Protein AF-A0A0A9EX12-F1 (afdb_monomer)

Foldseek 3Di:
DVVVVVCCVPLCVDLQNLCSDPPLVVCPPPPVSVVVSQVVLLVVLLVVLVVLLCCLVPPPPPCNVVSLVVLQACLVVNLVLLVVLLVFDGRRCDDPDDDDDDDPDSRGDDPVSSVSSVVSSVSSLVSSVVSNHPNVVVVVVVVDPDDDDDDDPPDDDD

Solvent-accessible surface area (backbone atoms only — not comparable to full-atom values): 9483 Å² total; per-residue (Å²): 110,69,68,59,56,52,46,43,51,64,69,58,65,46,96,55,53,55,48,71,43,91,80,39,56,82,36,59,93,34,76,66,39,46,53,52,30,51,55,45,43,46,55,51,48,55,50,49,55,52,50,51,52,46,40,73,76,56,47,56,90,97,34,49,68,57,52,41,52,48,38,24,73,41,32,40,60,51,53,52,51,54,48,44,36,61,78,35,43,41,78,82,62,83,54,94,85,59,93,64,91,77,73,97,59,98,57,53,52,53,68,70,52,39,58,54,46,55,56,50,48,57,55,47,51,54,55,25,45,76,50,64,13,73,45,64,73,61,54,55,56,68,72,49,86,80,86,89,80,84,76,89,84,80,81,85,78,133

Structure (mmCIF, N/CA/C/O backbone):
data_AF-A0A0A9EX12-F1
#
_entry.id   AF-A0A0A9EX12-F1
#
loop_
_atom_site.group_PDB
_atom_site.id
_atom_site.type_symbol
_atom_site.label_atom_id
_atom_site.label_alt_id
_atom_site.label_comp_id
_atom_site.label_asym_id
_atom_site.label_entity_id
_atom_site.label_seq_id
_atom_site.pdbx_PDB_ins_code
_atom_site.Cartn_x
_atom_site.Cartn_y
_atom_site.Cartn_z
_atom_site.occupancy
_atom_site.B_iso_or_equiv
_atom_site.auth_seq_id
_atom_site.auth_comp_id
_atom_site.auth_asym_id
_atom_site.auth_atom_id
_atom_site.pdbx_PDB_model_num
ATOM 1 N N . MET A 1 1 ? -18.299 15.662 -13.659 1.00 88.38 1 MET A N 1
ATOM 2 C CA . MET A 1 1 ? -17.514 15.209 -12.485 1.00 88.38 1 MET A CA 1
ATOM 3 C C . MET A 1 1 ? -17.193 13.719 -12.502 1.00 88.38 1 MET A C 1
ATOM 5 O O . MET A 1 1 ? -16.028 13.398 -12.326 1.00 88.38 1 MET A O 1
ATOM 9 N N . LEU A 1 2 ? -18.146 12.812 -12.761 1.00 93.31 2 LEU A N 1
ATOM 10 C CA . LEU A 1 2 ? -17.870 11.362 -12.767 1.00 93.31 2 LEU A CA 1
ATOM 11 C C . LEU A 1 2 ? -16.723 10.956 -13.711 1.00 93.31 2 LEU A C 1
ATOM 13 O O . LEU A 1 2 ? -15.828 10.229 -13.299 1.00 93.31 2 LEU A O 1
ATOM 17 N N . GLN A 1 3 ? -16.700 11.493 -14.935 1.00 94.00 3 GLN A N 1
ATOM 18 C CA . GLN A 1 3 ? -15.642 11.215 -15.914 1.00 94.00 3 GLN A CA 1
ATOM 19 C C . GLN A 1 3 ? -14.234 11.537 -15.387 1.00 94.00 3 GLN A C 1
ATOM 21 O O . GLN A 1 3 ? -13.307 10.776 -15.635 1.00 94.00 3 GLN A O 1
ATOM 26 N N . VAL A 1 4 ? -14.087 12.616 -14.611 1.00 94.25 4 VAL A N 1
ATOM 27 C CA . VAL A 1 4 ? -12.799 13.013 -14.019 1.00 94.25 4 VAL A CA 1
ATOM 28 C C . VAL A 1 4 ? -12.350 11.997 -12.963 1.00 94.25 4 VAL A C 1
ATOM 30 O O . VAL A 1 4 ? -11.185 11.612 -12.924 1.00 94.25 4 VAL A O 1
ATOM 33 N N . LEU A 1 5 ? -13.276 11.507 -12.133 1.00 93.06 5 LEU A N 1
ATOM 34 C CA . LEU A 1 5 ? -12.963 10.503 -11.110 1.00 93.06 5 LEU A CA 1
ATOM 35 C C . LEU A 1 5 ? -12.559 9.164 -11.739 1.00 93.06 5 LEU A C 1
ATOM 37 O O . LEU A 1 5 ? -11.566 8.568 -11.326 1.00 93.06 5 LEU A O 1
ATOM 41 N N . VAL A 1 6 ? -13.278 8.736 -12.778 1.00 91.00 6 VAL A N 1
ATOM 42 C CA . VAL A 1 6 ? -12.953 7.510 -13.520 1.00 91.00 6 VAL A CA 1
ATOM 43 C C . VAL A 1 6 ? -11.603 7.645 -14.231 1.00 91.00 6 VAL A C 1
ATOM 45 O O . VAL A 1 6 ? -10.804 6.712 -14.197 1.00 91.00 6 VAL A O 1
ATOM 48 N N . SER A 1 7 ? -11.286 8.813 -14.806 1.00 94.50 7 SER A N 1
ATOM 49 C CA . SER A 1 7 ? -9.977 9.023 -15.435 1.00 94.50 7 SER A CA 1
ATOM 50 C C . SER A 1 7 ? -8.824 8.988 -14.432 1.00 94.50 7 SER A C 1
ATOM 52 O O . SER A 1 7 ? -7.769 8.454 -14.753 1.00 94.50 7 SER A O 1
ATOM 54 N N . ILE A 1 8 ? -9.016 9.495 -13.208 1.00 92.69 8 ILE A N 1
ATOM 55 C CA . ILE A 1 8 ? -7.989 9.414 -12.155 1.00 92.69 8 ILE A CA 1
ATOM 56 C C . ILE A 1 8 ? -7.727 7.950 -11.785 1.00 92.69 8 ILE A C 1
ATOM 58 O O . ILE A 1 8 ? -6.574 7.532 -11.703 1.00 92.69 8 ILE A O 1
ATOM 62 N N . GLN A 1 9 ? -8.785 7.157 -11.606 1.00 88.50 9 GLN A N 1
ATOM 63 C CA . GLN A 1 9 ? -8.656 5.738 -11.266 1.00 88.50 9 GLN A CA 1
ATOM 64 C C . GLN A 1 9 ? -7.963 4.932 -12.369 1.00 88.50 9 GLN A C 1
ATOM 66 O O . GLN A 1 9 ? -7.134 4.084 -12.062 1.00 88.50 9 GLN A O 1
ATOM 71 N N . ALA A 1 10 ? -8.279 5.204 -13.637 1.00 86.31 10 ALA A N 1
ATOM 72 C CA . ALA A 1 10 ? -7.743 4.436 -14.756 1.00 86.31 10 ALA A CA 1
ATOM 73 C C . ALA A 1 10 ? -6.328 4.869 -15.169 1.00 86.31 10 ALA A C 1
ATOM 75 O O . ALA A 1 10 ? -5.486 4.026 -15.463 1.00 86.31 10 ALA A O 1
ATOM 76 N N . LEU A 1 11 ? -6.068 6.179 -15.219 1.00 89.19 11 LEU A N 1
ATOM 77 C CA . LEU A 1 11 ? -4.844 6.714 -15.820 1.00 89.19 11 LEU A CA 1
ATOM 78 C C . LEU A 1 11 ? -3.776 7.039 -14.780 1.00 89.19 11 LEU A C 1
ATOM 80 O O . LEU A 1 11 ? -2.597 6.830 -15.040 1.00 89.19 11 LEU A O 1
ATOM 84 N N . VAL A 1 12 ? -4.172 7.516 -13.597 1.00 90.56 12 VAL A N 1
ATOM 85 C CA . VAL A 1 12 ? -3.220 7.941 -12.558 1.00 90.56 12 VAL A CA 1
ATOM 86 C C . VAL A 1 12 ? -2.922 6.794 -11.594 1.00 90.56 12 VAL A C 1
ATOM 88 O O . VAL A 1 12 ? -1.760 6.472 -11.363 1.00 90.56 12 VAL A O 1
ATOM 91 N N . LEU A 1 13 ? -3.957 6.141 -11.059 1.00 89.31 13 LEU A N 1
ATOM 92 C CA . LEU A 1 13 ? -3.841 5.088 -10.040 1.00 89.31 13 LEU A CA 1
ATOM 93 C C . LEU A 1 13 ? -3.721 3.680 -10.654 1.00 89.31 13 LEU A C 1
ATOM 95 O O . LEU A 1 13 ? -4.468 2.771 -10.295 1.00 89.31 13 LEU A O 1
ATOM 99 N N . ASN A 1 14 ? -2.793 3.504 -11.597 1.00 91.00 14 ASN A N 1
ATOM 100 C CA . ASN A 1 14 ? -2.564 2.226 -12.279 1.00 91.00 14 ASN A CA 1
ATOM 101 C C . ASN A 1 14 ? -1.464 1.372 -11.604 1.00 91.00 14 ASN A C 1
ATOM 103 O O . ASN A 1 14 ? -0.862 1.779 -10.614 1.00 91.00 14 ASN A O 1
ATOM 107 N N . ALA A 1 15 ? -1.212 0.164 -12.123 1.00 90.38 15 ALA A N 1
ATOM 108 C CA . ALA A 1 15 ? -0.276 -0.802 -11.530 1.00 90.38 15 ALA A CA 1
ATOM 109 C C . ALA A 1 15 ? 1.219 -0.456 -11.709 1.00 90.38 15 ALA A C 1
ATOM 111 O O . ALA A 1 15 ? 2.061 -0.965 -10.964 1.00 90.38 15 ALA A O 1
ATOM 112 N N . LYS A 1 16 ? 1.563 0.386 -12.694 1.00 92.38 16 LYS A N 1
ATOM 113 C CA . LYS A 1 16 ? 2.943 0.796 -13.003 1.00 92.38 16 LYS A CA 1
ATOM 114 C C . LYS A 1 16 ? 3.030 2.317 -13.228 1.00 92.38 16 LYS A C 1
ATOM 116 O O . LYS A 1 16 ? 3.373 2.759 -14.328 1.00 92.38 16 LYS A O 1
ATOM 121 N N . PRO A 1 17 ? 2.758 3.132 -12.190 1.00 93.75 17 PRO A N 1
ATOM 122 C CA . PRO A 1 17 ? 2.685 4.589 -12.302 1.00 93.75 17 PRO A CA 1
ATOM 123 C C . PRO A 1 17 ? 3.996 5.245 -12.753 1.00 93.75 17 PRO A C 1
ATOM 125 O O . PRO A 1 17 ? 3.960 6.346 -13.288 1.00 93.75 17 PRO A O 1
ATOM 128 N N . TYR A 1 18 ? 5.141 4.563 -12.624 1.00 95.31 18 TYR A N 1
ATOM 129 C CA . TYR A 1 18 ? 6.424 5.006 -13.184 1.00 95.31 18 TYR A CA 1
ATOM 130 C C . TYR A 1 18 ? 6.346 5.355 -14.680 1.00 95.31 18 TYR A C 1
ATOM 132 O O . TYR A 1 18 ? 6.976 6.310 -15.126 1.00 95.31 18 TYR A O 1
ATOM 140 N N . PHE A 1 19 ? 5.555 4.614 -15.461 1.00 95.38 19 PHE A N 1
ATOM 141 C CA . PHE A 1 19 ? 5.420 4.845 -16.901 1.00 95.38 19 PHE A CA 1
ATOM 142 C C . PHE A 1 19 ? 4.410 5.942 -17.262 1.00 95.38 19 PHE A C 1
ATOM 144 O O . PHE A 1 19 ? 4.239 6.232 -18.444 1.00 95.38 19 PHE A O 1
ATOM 151 N N . ASN A 1 20 ? 3.776 6.578 -16.272 1.00 94.38 20 ASN A N 1
ATOM 152 C CA . ASN A 1 20 ? 2.962 7.773 -16.504 1.00 94.38 20 ASN A CA 1
ATOM 153 C C . ASN A 1 20 ? 3.830 9.001 -16.817 1.00 94.38 20 ASN A C 1
ATOM 155 O O . ASN A 1 20 ? 3.319 9.990 -17.341 1.00 94.38 20 ASN A O 1
ATOM 159 N N . GLU A 1 21 ? 5.128 8.944 -16.506 1.00 93.38 21 GLU A N 1
ATOM 160 C CA . GLU A 1 21 ? 6.061 10.029 -16.785 1.00 93.38 21 GLU A CA 1
ATOM 161 C C . GLU A 1 21 ? 6.332 10.168 -18.296 1.00 93.38 21 GLU A C 1
ATOM 163 O O . GLU A 1 21 ? 6.587 9.168 -18.987 1.00 93.38 21 GLU A O 1
ATOM 168 N N . PRO A 1 22 ? 6.323 11.400 -18.840 1.00 91.75 22 PRO A N 1
ATOM 169 C CA . PRO A 1 22 ? 6.601 11.635 -20.250 1.00 91.75 22 PRO A CA 1
ATOM 170 C C . PRO A 1 22 ? 7.933 11.018 -20.698 1.00 91.75 22 PRO A C 1
ATOM 172 O O . PRO A 1 22 ? 8.988 11.260 -20.118 1.00 91.75 22 PRO A O 1
ATOM 175 N N . GLY A 1 23 ? 7.884 10.222 -21.768 1.00 90.44 23 GLY A N 1
ATOM 176 C CA . GLY A 1 23 ? 9.058 9.570 -22.358 1.00 90.44 23 GLY A CA 1
ATOM 177 C C . GLY A 1 23 ? 9.457 8.237 -21.717 1.00 90.44 23 GLY A C 1
ATOM 178 O O . GLY A 1 23 ? 10.263 7.517 -22.302 1.00 90.44 23 GLY A O 1
ATOM 179 N N . TYR A 1 24 ? 8.879 7.846 -20.575 1.00 93.12 24 TYR A N 1
ATOM 180 C CA . TYR A 1 24 ? 9.294 6.618 -19.881 1.00 93.12 24 TYR A CA 1
ATOM 181 C C . TYR A 1 24 ? 8.654 5.357 -20.466 1.00 93.12 24 TYR A C 1
ATOM 183 O O . TYR A 1 24 ? 9.218 4.270 -20.343 1.00 93.12 24 TYR A O 1
ATOM 191 N N . VAL A 1 25 ? 7.533 5.498 -21.182 1.00 91.88 25 VAL A N 1
ATOM 192 C CA . VAL A 1 25 ? 6.843 4.401 -21.889 1.00 91.88 25 VAL A CA 1
ATOM 193 C C . VAL A 1 25 ? 7.780 3.644 -22.838 1.00 91.88 25 VAL A C 1
ATOM 195 O O . VAL A 1 25 ? 7.652 2.433 -22.982 1.00 91.88 25 VAL A O 1
ATOM 198 N N . MET A 1 26 ? 8.773 4.320 -23.426 1.00 91.38 26 MET A N 1
ATOM 199 C CA . MET A 1 26 ? 9.754 3.698 -24.330 1.00 91.38 26 MET A CA 1
ATOM 200 C C . MET A 1 26 ? 10.647 2.661 -23.633 1.00 91.38 26 MET A C 1
ATOM 202 O O . MET A 1 26 ? 11.257 1.824 -24.293 1.00 91.38 26 MET A O 1
ATOM 206 N N . HIS A 1 27 ? 10.727 2.708 -22.303 1.00 89.94 27 HIS A N 1
ATOM 207 C CA . HIS A 1 27 ? 11.484 1.763 -21.486 1.00 89.94 27 HIS A CA 1
ATOM 208 C C . HIS A 1 27 ? 10.606 0.664 -20.872 1.00 89.94 27 HIS A C 1
ATOM 210 O O . HIS A 1 27 ? 11.133 -0.194 -20.156 1.00 89.94 27 HIS A O 1
ATOM 216 N N . ALA A 1 28 ? 9.295 0.664 -21.132 1.00 88.94 28 ALA A N 1
ATOM 217 C CA . ALA A 1 28 ? 8.404 -0.398 -20.678 1.00 88.94 28 ALA A CA 1
ATOM 218 C C . ALA A 1 28 ? 8.856 -1.757 -21.230 1.00 88.94 28 ALA A C 1
ATOM 220 O O . ALA A 1 28 ? 9.378 -1.844 -22.342 1.00 88.94 28 ALA A O 1
ATOM 221 N N . ASN A 1 29 ? 8.678 -2.822 -20.442 1.00 88.31 29 ASN A N 1
ATOM 222 C CA . ASN A 1 29 ? 9.104 -4.186 -20.779 1.00 88.31 29 ASN A CA 1
ATOM 223 C C . ASN A 1 29 ? 10.625 -4.376 -20.956 1.00 88.31 29 ASN A C 1
ATOM 225 O O . ASN A 1 29 ? 11.069 -5.458 -21.333 1.00 88.31 29 ASN A O 1
ATOM 229 N N . THR A 1 30 ? 11.448 -3.364 -20.665 1.00 92.56 30 THR A N 1
ATOM 230 C CA . THR A 1 30 ? 12.903 -3.542 -20.566 1.00 92.56 30 THR A CA 1
ATOM 231 C C . THR A 1 30 ? 13.282 -3.923 -19.133 1.00 92.56 30 THR A C 1
ATOM 233 O O . THR A 1 30 ? 12.701 -3.368 -18.198 1.00 92.56 30 THR A O 1
ATOM 236 N N . PRO A 1 31 ? 14.301 -4.773 -18.899 1.00 90.69 31 PRO A N 1
ATOM 237 C CA . PRO A 1 31 ? 14.725 -5.114 -17.537 1.00 90.69 31 PRO A CA 1
ATOM 238 C C . PRO A 1 31 ? 15.059 -3.885 -16.676 1.00 90.69 31 PRO A C 1
ATOM 240 O O . PRO A 1 31 ? 14.771 -3.852 -15.480 1.00 90.69 31 PRO A O 1
ATOM 243 N N . HIS A 1 32 ? 15.635 -2.843 -17.287 1.00 91.38 32 HIS A N 1
ATOM 244 C CA . HIS A 1 32 ? 15.932 -1.587 -16.601 1.00 91.38 32 HIS A CA 1
ATOM 245 C C . HIS A 1 32 ? 14.661 -0.818 -16.216 1.00 91.38 32 HIS A C 1
ATOM 247 O O . HIS A 1 32 ? 14.523 -0.413 -15.061 1.00 91.38 32 HIS A O 1
ATOM 253 N N . GLY A 1 33 ? 13.740 -0.621 -17.165 1.00 93.19 33 GLY A N 1
ATOM 254 C CA . GLY A 1 33 ? 12.489 0.101 -16.929 1.00 93.19 33 GLY A CA 1
ATOM 255 C C . GLY A 1 33 ? 11.586 -0.620 -15.933 1.00 93.19 33 GLY A C 1
ATOM 256 O O . GLY A 1 33 ? 11.054 0.011 -15.024 1.00 93.19 33 GLY A O 1
ATOM 257 N N . GLU A 1 34 ? 11.494 -1.946 -16.024 1.00 91.69 34 GLU A N 1
ATOM 258 C CA . GLU A 1 34 ? 10.754 -2.766 -15.062 1.00 91.69 34 GLU A CA 1
ATOM 259 C C . GLU A 1 34 ? 11.350 -2.639 -13.658 1.00 91.69 34 GLU A C 1
ATOM 261 O O . GLU A 1 34 ? 10.628 -2.326 -12.713 1.00 91.69 34 GLU A O 1
ATOM 266 N N . LYS A 1 35 ? 12.678 -2.740 -13.508 1.00 91.75 35 LYS A N 1
ATOM 267 C CA . LYS A 1 35 ? 13.342 -2.534 -12.211 1.00 91.75 35 LYS A CA 1
ATOM 268 C C . LYS A 1 35 ? 13.056 -1.149 -11.619 1.00 91.75 35 LYS A C 1
ATOM 270 O O . LYS A 1 35 ? 12.811 -1.036 -10.418 1.00 91.75 35 LYS A O 1
ATOM 275 N N . LYS A 1 36 ? 13.068 -0.096 -12.444 1.00 94.06 36 LYS A N 1
ATOM 276 C CA . LYS A 1 36 ? 12.712 1.267 -12.015 1.00 94.06 36 LYS A CA 1
ATOM 277 C C . LYS A 1 36 ? 11.247 1.367 -11.594 1.00 94.06 36 LYS A C 1
ATOM 279 O O . LYS A 1 36 ? 10.970 1.961 -10.554 1.00 94.06 36 LYS A O 1
ATOM 284 N N . SER A 1 37 ? 10.340 0.731 -12.334 1.00 94.25 37 SER A N 1
ATOM 285 C CA . SER A 1 37 ? 8.922 0.660 -11.976 1.00 94.25 37 SER A CA 1
ATOM 286 C C . SER A 1 37 ? 8.700 -0.041 -10.634 1.00 94.25 37 SER A C 1
ATOM 288 O O . SER A 1 37 ? 7.877 0.419 -9.848 1.00 94.25 37 SER A O 1
ATOM 290 N N . LEU A 1 38 ? 9.445 -1.109 -10.330 1.00 92.69 38 LEU A N 1
ATOM 291 C CA . LEU A 1 38 ? 9.351 -1.797 -9.036 1.00 92.69 38 LEU A CA 1
ATOM 292 C C . LEU A 1 38 ? 9.777 -0.899 -7.874 1.00 92.69 38 LEU A C 1
ATOM 294 O O . LEU A 1 38 ? 9.052 -0.786 -6.888 1.00 92.69 38 LEU A O 1
ATOM 298 N N . THR A 1 39 ? 10.918 -0.216 -8.005 1.00 94.12 39 THR A N 1
ATOM 299 C CA . THR A 1 39 ? 11.377 0.741 -6.984 1.00 94.12 39 THR A CA 1
ATOM 300 C C . THR A 1 39 ? 10.367 1.877 -6.791 1.00 94.12 39 THR A C 1
ATOM 302 O O . THR A 1 39 ? 10.068 2.258 -5.664 1.00 94.12 39 THR A O 1
ATOM 305 N N . TYR A 1 40 ? 9.783 2.382 -7.879 1.00 95.94 40 TYR A N 1
ATOM 306 C CA . TYR A 1 40 ? 8.755 3.419 -7.807 1.00 95.94 40 TYR A CA 1
ATOM 307 C C . TYR A 1 40 ? 7.496 2.939 -7.064 1.00 95.94 40 TYR A C 1
ATOM 309 O O . TYR A 1 40 ? 6.928 3.677 -6.255 1.00 95.94 40 TYR A O 1
ATOM 317 N N . ASN A 1 41 ? 7.067 1.696 -7.301 1.00 95.88 41 ASN A N 1
ATOM 318 C CA . ASN A 1 41 ? 5.928 1.098 -6.604 1.00 95.88 41 ASN A CA 1
ATOM 319 C C . ASN A 1 41 ? 6.187 0.977 -5.097 1.00 95.88 41 ASN A C 1
ATOM 321 O O . ASN A 1 41 ? 5.302 1.296 -4.303 1.00 95.88 41 ASN A O 1
ATOM 325 N N . GLU A 1 42 ? 7.394 0.567 -4.699 1.00 96.44 42 GLU A N 1
ATOM 326 C CA . GLU A 1 42 ? 7.810 0.527 -3.292 1.00 96.44 42 GLU A CA 1
ATOM 327 C C . GLU A 1 42 ? 7.669 1.898 -2.620 1.00 96.44 42 GLU A C 1
ATOM 329 O O . GLU A 1 42 ? 6.997 2.023 -1.591 1.00 96.44 42 GLU A O 1
ATOM 334 N N . ASP A 1 43 ? 8.239 2.939 -3.227 1.00 97.19 43 ASP A N 1
ATOM 335 C CA . ASP A 1 43 ? 8.180 4.300 -2.690 1.00 97.19 43 ASP A CA 1
ATOM 336 C C . ASP A 1 43 ? 6.735 4.823 -2.632 1.00 97.19 43 ASP A C 1
ATOM 33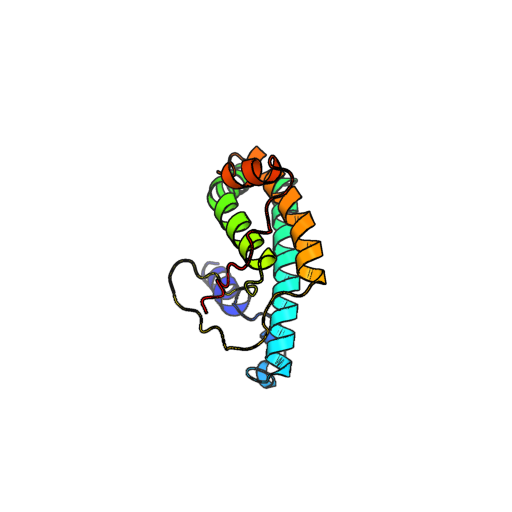8 O O . ASP A 1 43 ? 6.304 5.378 -1.616 1.00 97.19 43 ASP A O 1
ATOM 342 N N . THR A 1 44 ? 5.947 4.572 -3.679 1.00 97.06 44 THR A N 1
ATOM 343 C CA . THR A 1 44 ? 4.533 4.971 -3.753 1.00 97.06 44 THR A CA 1
ATOM 344 C C . THR A 1 44 ? 3.688 4.273 -2.688 1.00 97.06 44 THR A C 1
ATOM 346 O O . THR A 1 44 ? 2.802 4.888 -2.084 1.00 97.06 44 THR A O 1
ATOM 349 N N . PHE A 1 45 ? 3.968 3.002 -2.396 1.00 97.62 45 PHE A N 1
ATOM 350 C CA . PHE A 1 45 ? 3.280 2.266 -1.341 1.00 97.62 45 PHE A CA 1
ATOM 351 C C . PHE A 1 45 ? 3.617 2.819 0.049 1.00 97.62 45 PHE A C 1
ATOM 353 O O . PHE A 1 45 ? 2.714 3.035 0.858 1.00 97.62 45 PHE A O 1
ATOM 360 N N . LEU A 1 46 ? 4.888 3.143 0.319 1.00 98.44 46 LEU A N 1
ATOM 361 C CA . LEU A 1 46 ? 5.280 3.793 1.576 1.00 98.44 46 LEU A CA 1
ATOM 362 C C . LEU A 1 46 ? 4.605 5.160 1.746 1.00 98.44 46 LEU A C 1
ATOM 364 O O . LEU A 1 46 ? 4.159 5.490 2.849 1.00 98.44 46 LEU A O 1
ATOM 368 N N . LEU A 1 47 ? 4.511 5.951 0.673 1.00 98.31 47 LEU A N 1
ATOM 369 C CA . LEU A 1 47 ? 3.778 7.218 0.681 1.00 98.31 47 LEU A CA 1
ATOM 370 C C . LEU A 1 47 ? 2.288 6.995 0.949 1.00 98.31 47 LEU A C 1
ATOM 372 O O . LEU A 1 47 ? 1.716 7.690 1.785 1.00 98.31 47 LEU A O 1
ATOM 376 N N . SER A 1 48 ? 1.685 5.978 0.336 1.00 97.69 48 SER A N 1
ATOM 377 C CA . SER A 1 48 ? 0.288 5.602 0.581 1.00 97.69 48 SER A CA 1
ATOM 378 C C . SER A 1 48 ? 0.050 5.253 2.053 1.00 97.69 48 SER A C 1
ATOM 380 O O . SER A 1 48 ? -0.872 5.784 2.666 1.00 97.69 48 SER A O 1
ATOM 382 N N . CYS A 1 49 ? 0.924 4.448 2.667 1.00 98.50 49 CYS A N 1
ATOM 383 C CA . CYS A 1 49 ? 0.877 4.147 4.102 1.00 98.50 49 CYS A CA 1
ATOM 384 C C . CYS A 1 49 ? 0.954 5.403 4.980 1.00 98.50 49 CYS A C 1
ATOM 386 O O . CYS A 1 49 ? 0.181 5.537 5.929 1.00 98.50 49 CYS A O 1
ATOM 388 N N . ARG A 1 50 ? 1.846 6.347 4.657 1.00 98.56 50 ARG A N 1
ATOM 389 C CA . ARG A 1 50 ? 1.960 7.620 5.389 1.00 98.56 50 ARG A CA 1
ATOM 390 C C . ARG A 1 50 ? 0.711 8.483 5.239 1.00 98.56 50 ARG A C 1
ATOM 392 O O . ARG A 1 50 ? 0.258 9.056 6.225 1.00 98.56 50 ARG A O 1
ATOM 399 N N . THR A 1 51 ? 0.138 8.545 4.042 1.00 98.25 51 THR A N 1
ATOM 400 C CA . THR A 1 51 ? -1.106 9.279 3.784 1.00 98.25 51 THR A CA 1
ATOM 401 C C . THR A 1 51 ? -2.276 8.663 4.548 1.00 98.25 51 THR A C 1
ATOM 403 O O . THR A 1 51 ? -3.031 9.397 5.175 1.00 98.25 51 THR A O 1
ATOM 406 N N . MET A 1 52 ? -2.385 7.329 4.591 1.00 98.25 52 MET A N 1
ATOM 407 C CA . MET A 1 52 ? -3.395 6.641 5.406 1.00 98.25 52 MET A CA 1
ATOM 408 C C . MET A 1 52 ? -3.262 7.001 6.893 1.00 98.25 52 MET A C 1
ATOM 410 O O . MET A 1 52 ? -4.254 7.378 7.513 1.00 98.25 52 MET A O 1
ATOM 414 N N . LEU A 1 53 ? -2.044 6.967 7.451 1.00 98.19 53 LEU A N 1
ATOM 415 C CA . LEU A 1 53 ? -1.782 7.405 8.831 1.00 98.19 53 LEU A CA 1
ATOM 416 C C . LEU A 1 53 ? -2.174 8.864 9.061 1.00 98.19 53 LEU A C 1
ATOM 418 O O . LEU A 1 53 ? -2.796 9.186 10.072 1.00 98.19 53 LEU A O 1
ATOM 422 N N . TYR A 1 54 ? -1.828 9.750 8.127 1.00 98.00 54 TYR A N 1
ATOM 423 C CA . TYR A 1 54 ? -2.200 11.155 8.216 1.00 98.00 54 TYR A CA 1
ATOM 424 C C . TYR A 1 54 ? -3.722 11.328 8.248 1.00 98.00 54 TYR A C 1
ATOM 426 O O . TYR A 1 54 ? -4.221 12.013 9.135 1.00 98.00 54 TYR A O 1
ATOM 434 N N . SER A 1 55 ? -4.458 10.661 7.354 1.00 97.56 55 SER A N 1
ATOM 435 C CA . SER A 1 55 ? -5.923 10.717 7.319 1.00 97.56 55 SER A CA 1
ATOM 436 C C . SER A 1 55 ? -6.572 10.125 8.572 1.00 97.56 55 SER A C 1
ATOM 438 O O . SER A 1 55 ? -7.577 10.653 9.030 1.00 97.56 55 SER A O 1
ATOM 440 N N . LEU A 1 56 ? -6.007 9.062 9.155 1.00 96.62 56 LEU A N 1
ATOM 441 C CA . LEU A 1 56 ? -6.502 8.469 10.406 1.00 96.62 56 LEU A CA 1
ATOM 442 C C . LEU A 1 56 ? -6.365 9.417 11.603 1.00 96.62 56 LEU A C 1
ATOM 444 O O . LEU A 1 56 ? -7.269 9.475 12.443 1.00 96.62 56 LEU A O 1
ATOM 448 N N . ARG A 1 57 ? -5.241 10.143 11.668 1.00 96.50 57 ARG A N 1
ATOM 449 C CA . ARG A 1 57 ? -4.904 11.082 12.749 1.00 96.50 57 ARG A CA 1
ATOM 450 C C . ARG A 1 57 ? -5.572 12.445 12.571 1.00 96.50 57 ARG A C 1
ATOM 452 O O . ARG A 1 57 ? -5.965 13.061 13.553 1.00 96.50 57 ARG A O 1
ATOM 459 N N . ASN A 1 58 ? -5.705 12.898 11.327 1.00 96.75 58 ASN A N 1
ATOM 460 C CA . ASN A 1 58 ?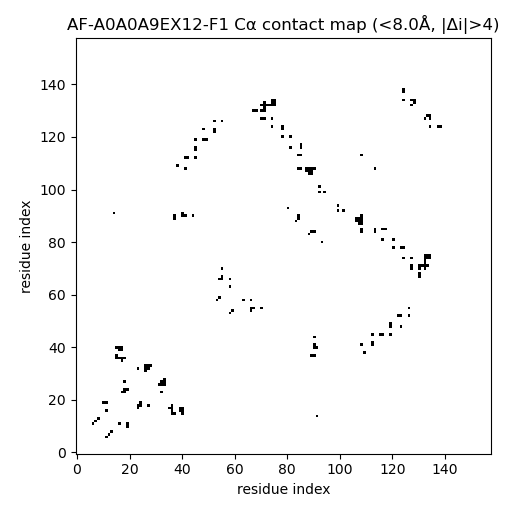 -6.254 14.198 10.947 1.00 96.75 58 ASN A CA 1
ATOM 461 C C . ASN A 1 58 ? -7.269 14.015 9.806 1.00 96.75 58 ASN A C 1
ATOM 463 O O . ASN A 1 58 ? -6.970 14.345 8.652 1.00 96.75 58 ASN A O 1
ATOM 467 N N . PRO A 1 59 ? -8.451 13.438 10.086 1.00 96.62 59 PRO A N 1
ATOM 468 C CA . PRO A 1 59 ? -9.467 13.256 9.062 1.00 96.62 59 PRO A CA 1
ATOM 469 C C . PRO A 1 59 ? -9.892 14.611 8.469 1.00 96.62 59 PRO A C 1
ATOM 471 O O . PRO A 1 59 ? -10.009 15.592 9.209 1.00 96.62 59 PRO A O 1
ATOM 474 N N . PRO A 1 60 ? -10.132 14.696 7.146 1.00 95.81 60 PRO A N 1
ATOM 475 C CA . PRO A 1 60 ? -10.661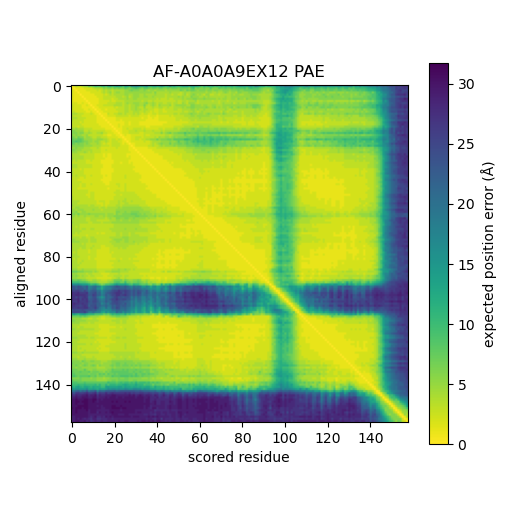 15.909 6.541 1.00 95.81 60 PRO A CA 1
ATOM 476 C C . PRO A 1 60 ? -12.010 16.281 7.155 1.00 95.81 60 PRO A C 1
ATOM 478 O O . PRO A 1 60 ? -12.826 15.404 7.442 1.00 95.81 60 PRO A O 1
ATOM 481 N N . LYS A 1 61 ? -12.259 17.585 7.299 1.00 96.94 61 LYS A N 1
ATOM 482 C CA . LYS A 1 61 ? -13.505 18.098 7.872 1.00 96.94 61 LYS A CA 1
ATOM 483 C C . LYS A 1 61 ? -14.719 17.541 7.124 1.00 96.94 61 LYS A C 1
ATOM 485 O O . LYS A 1 61 ? -14.795 17.676 5.900 1.00 96.94 61 LYS A O 1
ATOM 490 N N . ASN A 1 62 ? -15.684 17.005 7.867 1.00 97.62 62 ASN A N 1
ATOM 491 C CA . ASN A 1 62 ? -16.899 16.342 7.373 1.00 97.62 62 ASN A CA 1
ATOM 492 C C . ASN A 1 62 ? -16.676 14.955 6.728 1.00 97.62 62 ASN A C 1
ATOM 494 O O . ASN A 1 62 ? -17.597 14.414 6.117 1.00 97.62 62 ASN A O 1
ATOM 498 N N . PHE A 1 63 ? -15.475 14.378 6.833 1.00 97.38 63 PHE A N 1
ATOM 499 C CA . PHE A 1 63 ? -15.152 13.020 6.373 1.00 97.38 63 PHE A CA 1
ATOM 500 C C . PHE A 1 63 ? -14.710 12.100 7.520 1.00 97.38 63 PHE A C 1
ATOM 502 O O . PHE A 1 63 ? -14.230 10.997 7.268 1.00 97.38 63 PHE A O 1
ATOM 509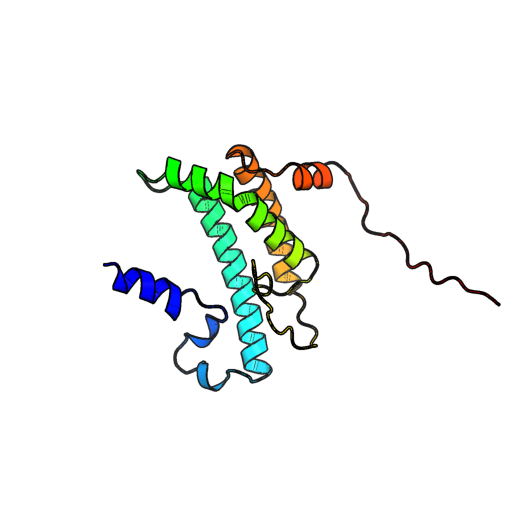 N N . GLU A 1 64 ? -14.867 12.519 8.773 1.00 97.50 64 GLU A N 1
ATOM 510 C CA . GLU A 1 64 ? -14.387 11.813 9.962 1.00 97.50 64 GLU A CA 1
ATOM 511 C C . GLU A 1 64 ? -14.951 10.388 10.039 1.00 97.50 64 GLU A C 1
ATOM 513 O O . GLU A 1 64 ? -14.189 9.415 10.091 1.00 97.50 64 GLU A O 1
ATOM 518 N N . ASP A 1 65 ? -16.274 10.255 9.937 1.00 96.94 65 ASP A N 1
ATOM 519 C CA . ASP A 1 65 ? -16.959 8.960 9.964 1.00 96.94 65 ASP A CA 1
ATOM 520 C C . ASP A 1 65 ? -16.644 8.118 8.727 1.00 96.94 65 ASP A C 1
ATOM 522 O O . ASP A 1 65 ? -16.491 6.898 8.816 1.00 96.94 65 ASP A O 1
ATOM 526 N N . PHE A 1 66 ? -16.496 8.764 7.566 1.00 97.56 66 PHE A N 1
ATOM 527 C CA . PHE A 1 66 ? -16.134 8.081 6.327 1.00 97.56 66 PHE A CA 1
ATOM 528 C C . PHE A 1 66 ? -14.739 7.457 6.427 1.00 97.56 66 PHE A C 1
ATOM 530 O O . PHE A 1 66 ? -14.563 6.281 6.108 1.00 97.56 66 PHE A O 1
ATOM 537 N N . VAL A 1 67 ? -13.754 8.218 6.908 1.00 97.69 67 VAL A N 1
ATOM 538 C CA . VAL A 1 67 ? -12.380 7.751 7.119 1.00 97.69 67 VAL A CA 1
ATOM 539 C C . VAL A 1 67 ? -12.356 6.616 8.141 1.00 97.69 67 VAL A C 1
ATOM 541 O O . VAL A 1 67 ? -11.771 5.563 7.872 1.00 97.69 67 VAL A O 1
ATOM 544 N N . ALA A 1 68 ? -13.024 6.790 9.285 1.00 96.50 68 ALA A N 1
ATOM 545 C CA . ALA A 1 68 ? -13.092 5.763 10.320 1.00 96.50 68 ALA A CA 1
ATOM 546 C C . ALA A 1 68 ? -13.744 4.473 9.795 1.00 96.50 68 ALA A C 1
ATOM 548 O O . ALA A 1 68 ? -13.172 3.392 9.935 1.00 96.50 68 ALA A O 1
ATOM 549 N N . GLY A 1 69 ? -14.896 4.577 9.126 1.00 97.75 69 GLY A N 1
ATOM 550 C CA . GLY A 1 69 ? -15.605 3.440 8.540 1.00 97.75 69 GLY A CA 1
ATOM 551 C C . GLY A 1 69 ? -14.808 2.737 7.438 1.00 97.75 69 GLY A C 1
ATOM 552 O O . GLY A 1 69 ? -14.748 1.504 7.405 1.00 97.75 69 GLY A O 1
ATOM 553 N N . HIS A 1 70 ? -14.140 3.501 6.568 1.00 97.38 70 HIS A N 1
ATOM 554 C CA . HIS A 1 70 ? -13.286 2.958 5.512 1.00 97.38 70 HIS A CA 1
ATOM 555 C C . HIS A 1 70 ? -12.145 2.122 6.097 1.00 97.38 70 HIS A C 1
ATOM 557 O O . HIS A 1 70 ? -11.977 0.958 5.730 1.00 97.38 70 HIS A O 1
ATOM 563 N N . PHE A 1 71 ? -11.380 2.682 7.036 1.00 97.69 71 PHE A N 1
ATOM 564 C CA . PHE A 1 71 ? -10.226 1.984 7.598 1.00 97.69 71 PHE A CA 1
ATOM 565 C C . PHE A 1 71 ? -10.603 0.883 8.586 1.00 97.69 71 PHE A C 1
ATOM 567 O O . PHE A 1 71 ? -9.885 -0.110 8.664 1.00 97.69 71 PHE A O 1
ATOM 574 N N . ARG A 1 72 ? -11.768 0.962 9.236 1.00 97.50 72 ARG A N 1
ATOM 575 C CA . ARG A 1 72 ? -12.338 -0.171 9.974 1.00 97.50 72 ARG A CA 1
ATOM 576 C C . ARG A 1 72 ? -12.564 -1.383 9.065 1.00 97.50 72 ARG A C 1
ATOM 578 O O . ARG A 1 72 ? -12.217 -2.504 9.426 1.00 97.50 72 ARG A O 1
ATOM 585 N N . LYS A 1 73 ? -13.115 -1.163 7.866 1.00 96.88 73 LYS A N 1
ATOM 586 C CA . LYS A 1 73 ? -13.398 -2.225 6.885 1.00 96.88 73 LYS A CA 1
ATOM 587 C C . LYS A 1 73 ? -12.140 -2.721 6.163 1.00 96.88 73 LYS A C 1
ATOM 589 O O . LYS A 1 73 ? -12.018 -3.910 5.869 1.00 96.88 73 LYS A O 1
ATOM 594 N N . CYS A 1 74 ? -11.222 -1.817 5.830 1.00 95.50 74 CYS A N 1
ATOM 595 C CA . CYS A 1 74 ? -10.073 -2.116 4.974 1.00 95.50 74 CYS A CA 1
ATOM 596 C C . CYS A 1 74 ? -8.779 -2.421 5.741 1.00 95.50 74 CYS A C 1
ATOM 598 O O . CYS A 1 74 ? -7.892 -3.046 5.160 1.00 95.50 74 CYS A O 1
ATOM 600 N N . GLY A 1 75 ? -8.671 -2.030 7.016 1.00 96.69 75 GLY A N 1
ATOM 601 C CA . GLY A 1 75 ? -7.438 -2.092 7.809 1.00 96.69 75 GLY A CA 1
ATOM 602 C C . GLY A 1 75 ? -6.785 -3.472 7.813 1.00 96.69 75 GLY A C 1
ATOM 603 O O . GLY A 1 75 ? -5.602 -3.590 7.500 1.00 96.69 75 GLY A O 1
ATOM 604 N N . ARG A 1 76 ? -7.574 -4.535 8.023 1.00 96.06 76 ARG A N 1
ATOM 605 C CA . ARG A 1 76 ? -7.089 -5.925 7.963 1.00 96.06 76 ARG A CA 1
ATOM 606 C C . ARG A 1 76 ? -6.415 -6.256 6.630 1.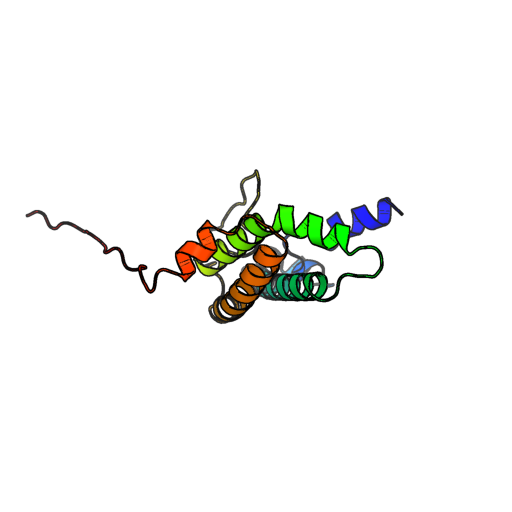00 96.06 76 ARG A C 1
ATOM 608 O O . ARG A 1 76 ? -5.311 -6.787 6.615 1.00 96.06 76 ARG A O 1
ATOM 615 N N . ASN A 1 77 ? -7.052 -5.917 5.509 1.00 95.56 77 ASN A N 1
ATOM 616 C CA . ASN A 1 77 ? -6.512 -6.206 4.174 1.00 95.56 77 ASN A CA 1
ATOM 617 C C . ASN A 1 77 ? -5.220 -5.422 3.906 1.00 95.56 77 ASN A C 1
ATOM 619 O O . ASN A 1 77 ? -4.303 -5.945 3.279 1.00 95.56 77 ASN A O 1
ATOM 623 N N . ILE A 1 78 ? -5.135 -4.186 4.405 1.00 96.88 78 ILE A N 1
ATOM 624 C CA . ILE A 1 78 ? -3.925 -3.363 4.305 1.00 96.88 78 ILE A CA 1
ATOM 625 C C . ILE A 1 78 ? -2.783 -4.013 5.095 1.00 96.88 78 ILE A C 1
ATOM 627 O O . ILE A 1 78 ? -1.682 -4.149 4.569 1.00 96.88 78 ILE A O 1
ATOM 631 N N . LEU A 1 79 ? -3.040 -4.477 6.323 1.00 97.12 79 LEU A N 1
ATOM 632 C CA . LEU A 1 79 ? -2.037 -5.166 7.142 1.00 97.12 79 LEU A CA 1
ATOM 633 C C . LEU A 1 79 ? -1.586 -6.496 6.522 1.00 97.12 79 LEU A C 1
ATOM 635 O O . LEU A 1 79 ? -0.391 -6.789 6.541 1.00 97.12 79 LEU A O 1
ATOM 639 N N . VAL A 1 80 ? -2.502 -7.263 5.918 1.00 95.94 80 VAL A N 1
ATOM 640 C CA . VAL A 1 80 ? -2.161 -8.468 5.138 1.00 95.94 80 VAL A CA 1
ATOM 641 C C . VAL A 1 80 ? -1.211 -8.115 3.993 1.00 95.94 80 VAL A C 1
ATOM 643 O O . VAL A 1 80 ? -0.191 -8.782 3.824 1.00 95.94 80 VAL A O 1
ATOM 646 N N . ALA A 1 81 ? -1.495 -7.043 3.247 1.00 95.56 81 ALA A N 1
ATOM 647 C CA . ALA A 1 81 ? -0.631 -6.610 2.155 1.00 95.56 81 ALA A CA 1
ATOM 648 C C . ALA A 1 81 ? 0.758 -6.186 2.643 1.00 95.56 81 ALA A C 1
ATOM 650 O O . ALA A 1 81 ? 1.768 -6.658 2.124 1.00 95.56 81 ALA A O 1
ATOM 651 N N . CYS A 1 82 ? 0.819 -5.368 3.697 1.00 96.75 82 CYS A N 1
ATOM 652 C CA . CYS A 1 82 ? 2.081 -4.992 4.324 1.00 96.75 82 CYS A CA 1
ATOM 653 C C . CYS A 1 82 ? 2.889 -6.224 4.758 1.00 96.75 82 CYS A C 1
ATOM 655 O O . CYS A 1 82 ? 4.095 -6.274 4.527 1.00 96.75 82 CYS A O 1
ATOM 657 N N . ARG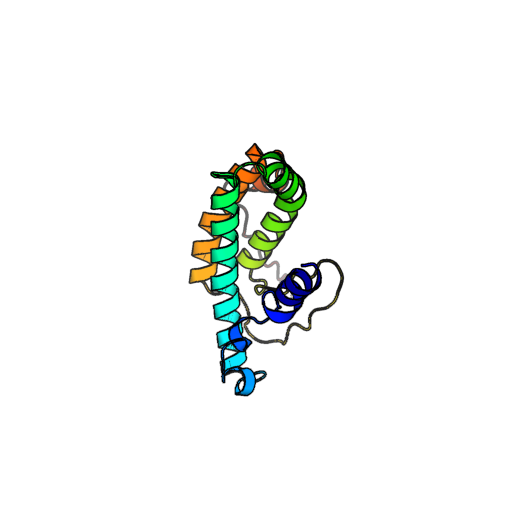 A 1 83 ? 2.238 -7.226 5.366 1.00 95.19 83 ARG A N 1
ATOM 658 C CA . ARG A 1 83 ? 2.898 -8.454 5.821 1.00 95.19 83 ARG A CA 1
ATOM 659 C C . ARG A 1 83 ? 3.486 -9.245 4.657 1.00 95.19 83 ARG A C 1
ATOM 661 O O . ARG A 1 83 ? 4.667 -9.570 4.697 1.00 95.19 83 ARG A O 1
ATOM 668 N N . ALA A 1 84 ? 2.706 -9.481 3.608 1.00 94.31 84 ALA A N 1
ATOM 669 C CA . ALA A 1 84 ? 3.187 -10.173 2.418 1.00 94.31 84 ALA A CA 1
ATOM 670 C C . ALA A 1 84 ? 4.399 -9.459 1.791 1.00 94.31 84 ALA A C 1
ATOM 672 O O . ALA A 1 84 ? 5.380 -10.110 1.437 1.00 94.31 84 ALA A O 1
ATOM 673 N N . TYR A 1 85 ? 4.390 -8.123 1.727 1.00 95.31 85 TYR A N 1
ATOM 674 C CA . TYR A 1 85 ? 5.529 -7.364 1.200 1.00 95.31 85 TYR A CA 1
ATOM 675 C C . TYR A 1 85 ? 6.763 -7.399 2.117 1.00 95.31 85 TYR A C 1
ATOM 677 O O . TYR A 1 85 ? 7.898 -7.417 1.632 1.00 95.31 85 TYR A O 1
ATOM 685 N N . LEU A 1 86 ? 6.572 -7.455 3.440 1.00 94.69 86 LEU A N 1
ATOM 686 C CA . LEU A 1 86 ? 7.661 -7.699 4.395 1.00 94.69 86 LEU A CA 1
ATOM 687 C C . LEU A 1 86 ? 8.269 -9.096 4.212 1.00 94.69 86 LEU A C 1
ATOM 689 O O . LEU A 1 86 ? 9.494 -9.233 4.248 1.00 94.69 86 LEU A O 1
ATOM 693 N N . ASP A 1 87 ? 7.428 -10.095 3.945 1.00 92.31 87 ASP A N 1
ATOM 694 C CA . ASP A 1 87 ? 7.822 -11.491 3.730 1.00 92.31 87 ASP A CA 1
ATOM 695 C C . ASP A 1 87 ? 8.401 -11.746 2.323 1.00 92.31 87 ASP A C 1
ATOM 697 O O . ASP A 1 87 ? 8.894 -12.833 2.040 1.00 92.31 87 ASP A O 1
ATOM 701 N N . GLY A 1 88 ? 8.442 -10.722 1.461 1.00 88.25 88 GLY A N 1
ATOM 702 C CA . GLY A 1 88 ? 9.161 -10.749 0.185 1.00 88.25 88 GLY A CA 1
ATOM 703 C C . GLY A 1 88 ? 8.289 -10.766 -1.063 1.00 88.25 88 GLY A C 1
ATOM 704 O O . GLY A 1 88 ? 8.851 -10.755 -2.154 1.00 88.25 88 GLY A O 1
ATOM 705 N N . ALA A 1 89 ? 6.962 -10.726 -0.932 1.00 91.19 89 ALA A N 1
ATOM 706 C CA . ALA A 1 89 ? 6.087 -10.511 -2.078 1.00 91.19 89 ALA A CA 1
ATOM 707 C C . ALA A 1 89 ? 6.336 -9.125 -2.691 1.00 91.19 89 ALA A C 1
ATOM 709 O O . ALA A 1 89 ? 6.548 -8.152 -1.971 1.00 91.19 89 ALA A O 1
ATOM 710 N N . GLN A 1 90 ? 6.281 -9.030 -4.014 1.00 90.12 90 GLN A N 1
ATOM 711 C CA . GLN A 1 90 ? 6.475 -7.778 -4.736 1.00 90.12 90 GLN A CA 1
ATOM 712 C C . GLN A 1 90 ? 5.294 -6.816 -4.524 1.00 90.12 90 GLN A C 1
ATOM 714 O O . GLN A 1 90 ? 4.133 -7.223 -4.553 1.00 90.12 90 GLN A O 1
ATOM 719 N N . VAL A 1 91 ? 5.556 -5.513 -4.393 1.00 91.50 91 VAL A N 1
ATOM 720 C CA . VAL A 1 91 ? 4.477 -4.515 -4.328 1.00 91.50 91 VAL A CA 1
ATOM 721 C C . VAL A 1 91 ? 3.614 -4.564 -5.593 1.00 91.50 91 VAL A C 1
ATOM 723 O O . VAL A 1 91 ? 4.116 -4.418 -6.709 1.00 91.50 91 VAL A O 1
ATOM 726 N N . GLY A 1 92 ? 2.304 -4.737 -5.398 1.00 84.62 92 GLY A N 1
ATOM 727 C CA . GLY A 1 92 ? 1.301 -4.776 -6.464 1.00 84.62 92 GLY A CA 1
ATOM 728 C C . GLY A 1 92 ? 0.821 -6.177 -6.852 1.00 84.62 92 GLY A C 1
ATOM 729 O O . GLY A 1 92 ? -0.230 -6.267 -7.479 1.00 84.62 92 GLY A O 1
ATOM 730 N N . CYS A 1 93 ? 1.500 -7.254 -6.429 1.00 82.12 93 CYS A N 1
ATOM 731 C CA . CYS A 1 93 ? 1.144 -8.623 -6.840 1.00 82.12 93 CYS A CA 1
ATOM 732 C C . CYS A 1 93 ? -0.096 -9.204 -6.134 1.00 82.12 93 CYS A C 1
ATOM 734 O O . CYS A 1 93 ? -0.651 -10.211 -6.571 1.00 82.12 93 CYS A O 1
ATOM 736 N N . LEU A 1 94 ? -0.553 -8.582 -5.044 1.00 70.06 94 LEU A N 1
ATOM 737 C CA . LEU A 1 94 ? -1.706 -9.048 -4.275 1.00 70.06 94 LEU A CA 1
ATOM 738 C C . LEU A 1 94 ? -3.003 -8.585 -4.940 1.00 70.06 94 LEU A C 1
ATOM 740 O O . LEU A 1 94 ? -3.591 -7.570 -4.562 1.00 70.06 94 LEU A O 1
ATOM 744 N N . ALA A 1 95 ? -3.453 -9.324 -5.948 1.00 54.72 95 ALA A N 1
ATOM 745 C CA . ALA A 1 95 ? -4.788 -9.152 -6.499 1.00 54.72 95 ALA A CA 1
ATOM 746 C C . ALA A 1 95 ? -5.818 -9.836 -5.594 1.00 54.72 95 ALA A C 1
ATOM 748 O O . ALA A 1 95 ? -5.625 -10.967 -5.153 1.00 54.72 95 ALA A O 1
ATOM 749 N N . LYS A 1 96 ? -6.933 -9.149 -5.331 1.00 49.59 96 LYS A N 1
ATOM 750 C CA . LYS A 1 96 ? -8.027 -9.703 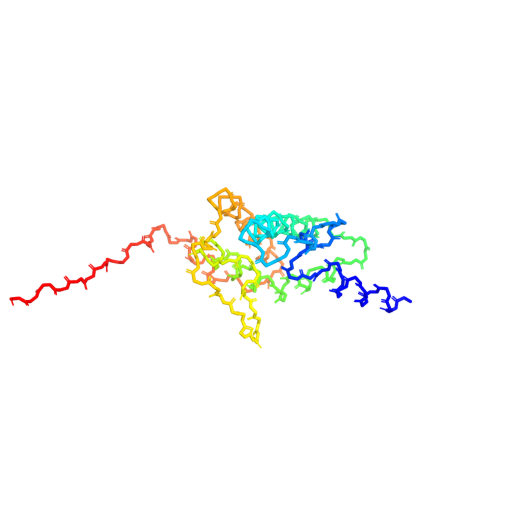-4.526 1.00 49.59 96 LYS A CA 1
ATOM 751 C C . LYS A 1 96 ? -8.752 -10.873 -5.200 1.00 49.59 96 LYS A C 1
ATOM 753 O O . LYS A 1 96 ? -9.311 -11.655 -4.456 1.00 49.59 96 LYS A O 1
ATOM 758 N N . ASP A 1 97 ? -8.702 -11.008 -6.534 1.00 42.34 97 ASP A N 1
ATOM 759 C CA . ASP A 1 97 ? -9.416 -12.049 -7.303 1.00 42.34 97 ASP A CA 1
ATOM 760 C C . ASP A 1 97 ? -8.870 -12.233 -8.747 1.00 42.34 97 ASP A C 1
ATOM 762 O O . ASP A 1 97 ? -9.632 -12.223 -9.712 1.00 42.34 97 ASP A O 1
ATOM 766 N N . GLY A 1 98 ? -7.557 -12.369 -8.973 1.00 36.91 98 GLY A N 1
ATOM 767 C CA . GLY A 1 98 ? -7.108 -12.671 -10.343 1.00 36.91 98 GLY A CA 1
ATOM 768 C C . GLY A 1 98 ? -5.614 -12.576 -10.597 1.00 36.91 98 GLY A C 1
ATOM 769 O O . GLY A 1 98 ? -4.994 -11.562 -10.298 1.00 36.91 98 GLY A O 1
ATOM 770 N N . VAL A 1 99 ? -5.087 -13.661 -11.161 1.00 37.84 99 VAL A N 1
ATOM 771 C CA . VAL A 1 99 ? -3.701 -13.924 -11.568 1.00 37.84 99 VAL A CA 1
ATOM 772 C C . VAL A 1 99 ? -2.957 -12.663 -12.021 1.00 37.84 99 VAL A C 1
ATOM 774 O O . VAL A 1 99 ? -3.365 -11.996 -12.969 1.00 37.84 99 VAL A O 1
ATOM 777 N N . GLN A 1 100 ? -1.836 -12.370 -11.364 1.00 49.19 100 GLN A N 1
ATOM 778 C CA . GLN A 1 100 ? -0.783 -11.540 -11.940 1.00 49.19 100 GLN A CA 1
ATOM 779 C C . GLN A 1 100 ? 0.415 -12.439 -12.227 1.00 49.19 100 GLN A C 1
ATOM 781 O O . GLN A 1 100 ? 0.922 -13.098 -11.318 1.00 49.19 100 GLN A O 1
ATOM 786 N N . ASP A 1 101 ? 0.836 -12.465 -13.490 1.00 42.19 101 ASP A N 1
ATOM 787 C CA . ASP A 1 101 ? 2.043 -13.144 -13.952 1.00 42.19 101 ASP A CA 1
ATOM 788 C C . ASP A 1 101 ? 3.265 -12.599 -13.199 1.00 42.19 101 ASP A C 1
ATOM 790 O O . ASP A 1 101 ? 3.742 -11.485 -13.441 1.00 42.19 101 ASP A O 1
ATOM 794 N N . VAL A 1 102 ? 3.770 -13.379 -12.247 1.00 51.28 102 VAL A N 1
ATOM 795 C CA . VAL A 1 102 ? 5.037 -13.107 -11.567 1.00 51.28 102 VAL A CA 1
ATOM 796 C C . VAL A 1 102 ? 6.165 -13.717 -12.390 1.00 51.28 102 VAL A C 1
ATOM 798 O O . VAL A 1 102 ? 6.447 -14.903 -12.301 1.00 51.28 102 VAL A O 1
ATOM 801 N N . ASP A 1 103 ? 6.793 -12.892 -13.226 1.00 49.84 103 ASP A N 1
ATOM 802 C CA . ASP A 1 103 ? 7.997 -13.277 -13.974 1.00 49.84 103 ASP A CA 1
ATOM 803 C C . ASP A 1 103 ? 9.160 -13.621 -13.001 1.00 49.84 103 ASP A C 1
ATOM 805 O O . ASP A 1 103 ? 9.395 -12.883 -12.037 1.00 49.84 103 ASP A O 1
ATOM 809 N N . GLU A 1 104 ? 9.818 -14.768 -13.237 1.00 46.72 104 GLU A N 1
ATOM 810 C CA . GLU A 1 104 ? 10.708 -15.571 -12.361 1.00 46.72 104 GLU A CA 1
ATOM 811 C C . GLU A 1 104 ? 12.091 -14.936 -12.063 1.00 46.72 104 GLU A C 1
ATOM 813 O O . GLU A 1 104 ? 13.127 -15.600 -12.045 1.00 46.72 104 GLU A O 1
ATOM 818 N N . GLY A 1 105 ? 12.144 -13.627 -11.820 1.00 54.97 105 GLY A N 1
ATOM 819 C CA . GLY A 1 105 ? 13.354 -12.936 -11.356 1.00 54.97 105 GLY A CA 1
ATOM 820 C C . GLY A 1 105 ? 13.355 -12.700 -9.844 1.00 54.97 105 GLY A C 1
ATOM 821 O O . GLY A 1 105 ? 12.300 -12.719 -9.215 1.00 54.97 105 GLY A O 1
ATOM 822 N N . ASP A 1 106 ? 14.521 -12.404 -9.257 1.00 60.47 106 ASP A N 1
ATOM 823 C CA . ASP A 1 106 ? 14.680 -11.918 -7.872 1.00 60.47 106 ASP A CA 1
ATOM 824 C C . ASP A 1 106 ? 13.960 -10.564 -7.678 1.00 60.47 106 ASP A C 1
ATOM 826 O O . ASP A 1 106 ? 14.549 -9.485 -7.745 1.00 60.47 106 ASP A O 1
ATOM 830 N N . LYS A 1 107 ? 12.632 -10.627 -7.535 1.00 66.31 107 LYS A N 1
ATOM 831 C CA . LYS A 1 107 ? 11.694 -9.495 -7.441 1.00 66.31 107 LYS A CA 1
ATOM 832 C C . LYS A 1 107 ? 11.202 -9.276 -6.017 1.00 66.31 107 LYS A C 1
ATOM 834 O O . LYS A 1 107 ? 10.110 -8.753 -5.791 1.00 66.31 107 LYS A O 1
ATOM 839 N N . SER A 1 108 ? 11.995 -9.712 -5.044 1.00 81.12 108 SER A N 1
ATOM 840 C CA . SER A 1 108 ? 11.685 -9.445 -3.650 1.00 81.12 108 SER A CA 1
ATOM 841 C C . SER A 1 108 ? 11.842 -7.953 -3.351 1.00 81.12 108 SER A C 1
ATOM 843 O O . SER A 1 108 ? 12.689 -7.270 -3.931 1.00 81.12 108 SER A O 1
ATOM 845 N N . CYS A 1 109 ? 11.013 -7.427 -2.445 1.00 87.94 109 CYS A N 1
ATOM 846 C CA . CYS A 1 109 ? 11.104 -6.012 -2.100 1.00 87.94 109 CYS A CA 1
ATOM 847 C C . CYS A 1 109 ? 12.474 -5.646 -1.513 1.00 87.94 109 CYS A C 1
ATOM 849 O O . CYS A 1 109 ? 13.061 -6.414 -0.738 1.00 87.94 109 CYS A O 1
ATOM 851 N N . SER A 1 110 ? 12.937 -4.430 -1.801 1.00 93.00 110 SER A N 1
ATOM 852 C CA . SER A 1 110 ? 14.224 -3.930 -1.331 1.00 93.00 110 SER A CA 1
ATOM 853 C C . SER A 1 110 ? 14.314 -3.905 0.200 1.00 93.00 110 SER A C 1
ATOM 855 O O . SER A 1 110 ? 13.340 -3.674 0.924 1.00 93.00 110 SER A O 1
ATOM 857 N N . VAL A 1 111 ? 15.526 -4.099 0.728 1.00 94.06 111 VAL A N 1
ATOM 858 C CA . VAL A 1 111 ? 15.781 -4.083 2.181 1.00 94.06 111 VAL A CA 1
ATOM 859 C C . VAL A 1 111 ? 15.361 -2.747 2.806 1.00 94.06 111 VAL A C 1
ATOM 861 O O . VAL A 1 111 ? 14.731 -2.720 3.865 1.00 94.06 111 VAL A O 1
ATOM 864 N N . ARG A 1 112 ? 15.654 -1.632 2.123 1.00 95.44 112 ARG A N 1
ATOM 865 C CA . ARG A 1 112 ? 15.287 -0.279 2.567 1.00 95.44 112 ARG A CA 1
ATOM 866 C C . ARG A 1 112 ? 13.771 -0.104 2.649 1.00 95.44 112 ARG A C 1
ATOM 868 O O . ARG A 1 112 ? 13.273 0.484 3.618 1.00 95.44 112 ARG A O 1
ATOM 875 N N . PHE A 1 113 ? 13.046 -0.616 1.656 1.00 96.75 113 PHE A N 1
ATOM 876 C CA . PHE A 1 113 ? 11.592 -0.624 1.674 1.00 96.75 113 PHE A CA 1
ATOM 877 C C . PHE A 1 113 ? 11.068 -1.437 2.856 1.00 96.75 113 PHE A C 1
ATOM 879 O O . PHE A 1 113 ? 10.308 -0.899 3.658 1.00 96.75 113 PHE A O 1
ATOM 886 N N . LYS A 1 114 ? 11.534 -2.681 3.039 1.00 96.75 114 LYS A N 1
ATOM 887 C CA . LYS A 1 114 ? 11.089 -3.557 4.137 1.00 96.75 114 LYS A CA 1
ATOM 888 C C . LYS A 1 114 ? 11.324 -2.923 5.510 1.00 96.75 114 LYS A C 1
ATOM 890 O O . LYS A 1 114 ? 10.438 -2.948 6.362 1.00 96.75 114 LYS A O 1
ATOM 895 N N . GLN A 1 115 ? 12.476 -2.285 5.722 1.00 97.06 115 GLN A N 1
ATOM 896 C CA . GLN A 1 115 ? 12.770 -1.573 6.970 1.00 97.06 115 GLN A CA 1
ATOM 897 C C . GLN A 1 115 ? 11.794 -0.410 7.217 1.00 97.06 115 GLN A C 1
ATOM 899 O O . GLN A 1 115 ? 11.277 -0.252 8.325 1.00 97.06 115 GLN A O 1
ATOM 904 N N . SER A 1 116 ? 11.517 0.387 6.183 1.00 98.00 116 SER A N 1
ATOM 905 C CA . SER A 1 116 ? 10.586 1.519 6.267 1.00 98.00 116 SER A CA 1
ATOM 906 C C . SER A 1 116 ? 9.147 1.053 6.491 1.00 98.00 116 SER A C 1
ATOM 908 O O . SER A 1 116 ? 8.435 1.611 7.329 1.00 98.00 116 SER A O 1
ATOM 910 N N . LEU A 1 117 ? 8.738 0.003 5.777 1.00 98.31 117 LEU A N 1
ATOM 911 C CA . LEU A 1 117 ? 7.419 -0.598 5.878 1.00 98.31 117 LEU A CA 1
ATOM 912 C C . LEU A 1 117 ? 7.190 -1.207 7.259 1.00 98.31 117 LEU A C 1
ATOM 914 O O . LEU A 1 117 ? 6.111 -1.036 7.806 1.00 98.31 117 LEU A O 1
ATOM 918 N N . LYS A 1 118 ? 8.200 -1.844 7.865 1.00 97.81 118 LYS A N 1
ATOM 919 C CA . LYS A 1 118 ? 8.083 -2.413 9.215 1.00 97.81 118 LYS A CA 1
ATOM 920 C C . LYS A 1 118 ? 7.683 -1.355 10.243 1.00 97.81 118 LYS A C 1
ATOM 922 O O . LYS A 1 118 ? 6.810 -1.605 11.062 1.00 97.81 118 LYS A O 1
ATOM 927 N N . ARG A 1 119 ? 8.274 -0.155 10.178 1.00 97.31 119 ARG A N 1
ATOM 928 C CA . ARG A 1 119 ? 7.886 0.954 11.065 1.00 97.31 119 ARG A CA 1
ATOM 929 C C . ARG A 1 119 ? 6.444 1.399 10.812 1.00 97.31 119 ARG A C 1
ATOM 931 O O . ARG A 1 119 ? 5.674 1.525 11.756 1.00 97.31 119 ARG A O 1
ATOM 938 N N . LEU A 1 120 ? 6.078 1.603 9.544 1.00 98.38 120 LEU A N 1
ATOM 939 C CA . LEU A 1 120 ? 4.726 2.033 9.173 1.00 98.38 120 LEU A CA 1
ATOM 940 C C . LEU A 1 120 ? 3.666 0.981 9.516 1.00 98.38 120 LEU A C 1
ATOM 942 O O . LEU A 1 120 ? 2.559 1.345 9.889 1.00 98.38 120 LEU A O 1
ATOM 946 N N . PHE A 1 121 ? 4.001 -0.305 9.418 1.00 98.12 121 PHE A N 1
ATOM 947 C CA . PHE A 1 121 ? 3.132 -1.416 9.789 1.00 98.12 121 PHE A CA 1
ATOM 948 C C . PHE A 1 121 ? 2.734 -1.341 11.262 1.00 98.12 121 PHE A C 1
ATOM 950 O O . PHE A 1 121 ? 1.553 -1.449 11.573 1.00 98.12 121 PHE A O 1
ATOM 957 N N . GLU A 1 122 ? 3.695 -1.098 12.157 1.00 97.31 122 GLU A N 1
ATOM 958 C CA . GLU A 1 122 ? 3.420 -0.960 13.590 1.00 97.31 122 GLU A CA 1
ATOM 959 C C . GLU A 1 122 ? 2.518 0.243 13.885 1.00 97.31 122 GLU A C 1
ATOM 961 O O . GLU A 1 122 ? 1.570 0.127 14.658 1.00 97.31 122 GLU A O 1
ATOM 966 N N . GLU A 1 123 ? 2.771 1.388 13.245 1.00 97.94 123 GLU A N 1
ATOM 967 C CA . GLU A 1 123 ? 1.923 2.575 13.397 1.00 97.94 123 GLU A CA 1
ATOM 968 C C . GLU A 1 123 ? 0.501 2.329 12.871 1.00 97.94 123 GLU A C 1
ATOM 970 O O . GLU A 1 123 ? -0.474 2.648 13.550 1.00 97.94 123 GLU A O 1
ATOM 975 N N . LEU A 1 124 ? 0.375 1.726 11.685 1.00 98.25 124 LEU A N 1
ATOM 976 C CA . LEU A 1 124 ? -0.916 1.411 11.071 1.00 98.25 124 LEU A CA 1
ATOM 977 C C . LEU A 1 124 ? -1.700 0.402 11.907 1.00 98.25 124 LEU A C 1
ATOM 979 O O . LEU A 1 124 ? -2.900 0.578 12.086 1.00 98.25 124 LEU A O 1
ATOM 983 N N . LEU A 1 125 ? -1.038 -0.625 12.446 1.00 97.75 125 LEU A N 1
ATOM 984 C CA . LEU A 1 125 ? -1.664 -1.620 13.313 1.00 97.75 125 LEU A CA 1
ATOM 985 C C . LEU A 1 125 ? -2.310 -0.959 14.535 1.00 97.75 125 LEU A C 1
ATOM 987 O O . LEU A 1 125 ? -3.460 -1.260 14.857 1.00 97.75 125 LEU A O 1
ATOM 991 N N . MET A 1 126 ? -1.603 -0.029 15.182 1.00 96.25 126 MET A N 1
ATOM 992 C CA . MET A 1 126 ? -2.140 0.700 16.331 1.00 96.25 126 MET A CA 1
ATOM 993 C C . MET A 1 126 ? -3.349 1.560 15.941 1.00 96.25 126 MET A C 1
ATOM 995 O O . MET A 1 126 ? -4.400 1.449 16.570 1.00 96.25 126 MET A O 1
ATOM 999 N N . GLU A 1 127 ? -3.238 2.368 14.883 1.00 97.25 127 GLU A N 1
ATOM 1000 C CA . GLU A 1 127 ? -4.331 3.249 14.442 1.00 97.25 127 GLU A CA 1
ATOM 1001 C C . GLU A 1 127 ? -5.562 2.454 13.975 1.00 97.25 127 GLU A C 1
ATOM 1003 O O . GLU A 1 127 ? -6.694 2.777 14.335 1.00 97.25 127 GLU A O 1
ATOM 1008 N N . PHE A 1 128 ? -5.369 1.374 13.214 1.00 97.56 128 PHE A N 1
ATOM 1009 C CA . PHE A 1 128 ? -6.464 0.518 12.756 1.00 97.56 128 PHE A CA 1
ATOM 1010 C C . PHE A 1 128 ? -7.169 -0.197 13.907 1.00 97.56 128 PHE A C 1
ATOM 1012 O O . PHE A 1 128 ? -8.399 -0.278 13.899 1.00 97.56 128 PHE A O 1
ATOM 1019 N N . THR A 1 129 ? -6.420 -0.649 14.916 1.00 95.62 129 THR A N 1
ATOM 1020 C CA . THR A 1 129 ? -6.999 -1.239 16.132 1.00 95.62 129 THR A CA 1
ATOM 1021 C C . THR A 1 129 ? -7.879 -0.218 16.854 1.00 95.62 129 THR A C 1
ATOM 1023 O O . THR A 1 129 ? -9.021 -0.522 17.191 1.00 95.62 129 THR A O 1
ATOM 1026 N N . VAL A 1 130 ? -7.406 1.026 17.011 1.00 94.81 130 VAL A N 1
ATOM 1027 C CA . VAL A 1 130 ? -8.188 2.119 17.620 1.00 94.81 130 VAL A CA 1
ATOM 1028 C C . VAL A 1 130 ? -9.470 2.414 16.830 1.00 94.81 130 VAL A C 1
ATOM 1030 O O . VAL A 1 130 ? -10.506 2.696 17.428 1.00 94.81 130 VAL A O 1
ATOM 1033 N N . LYS A 1 131 ? -9.442 2.317 15.494 1.00 93.81 131 LYS A N 1
ATOM 1034 C CA . LYS A 1 131 ? -10.641 2.473 14.644 1.00 93.81 131 LYS A CA 1
ATOM 1035 C C . LYS A 1 131 ? -11.519 1.213 14.559 1.00 93.81 131 LYS A C 1
ATOM 1037 O O . LYS A 1 131 ? -12.524 1.221 13.848 1.00 93.81 131 LYS A O 1
ATOM 1042 N N . GLY A 1 132 ? -11.184 0.147 15.288 1.00 94.44 132 GLY A N 1
ATOM 1043 C CA . GLY A 1 132 ? -11.992 -1.068 15.403 1.00 94.44 132 GLY A CA 1
ATOM 1044 C C . GLY A 1 132 ? -11.901 -2.016 14.207 1.00 94.44 132 GLY A C 1
ATOM 1045 O O . GLY A 1 132 ? -12.856 -2.755 13.949 1.00 94.44 132 GLY A O 1
ATOM 1046 N N . ALA A 1 133 ? -10.806 -1.964 13.441 1.00 96.00 133 ALA A N 1
ATOM 1047 C CA . ALA A 1 133 ? -10.514 -2.968 12.423 1.00 96.00 133 ALA A CA 1
ATOM 1048 C C . ALA A 1 133 ? -10.122 -4.305 13.077 1.00 96.00 133 ALA A C 1
ATOM 1050 O O . ALA A 1 133 ? -9.452 -4.314 14.107 1.00 96.00 133 ALA A O 1
ATOM 1051 N N . ASP A 1 134 ? -10.478 -5.425 12.445 1.00 95.00 134 ASP A N 1
ATOM 1052 C CA . ASP A 1 134 ? -10.068 -6.767 12.882 1.00 95.00 134 ASP A CA 1
ATOM 1053 C C . ASP A 1 134 ? -8.546 -6.953 12.723 1.00 95.00 134 ASP A C 1
ATOM 1055 O O . ASP A 1 134 ? -8.036 -7.168 11.617 1.00 95.00 134 ASP A O 1
ATOM 1059 N N . CYS A 1 135 ? -7.827 -6.806 13.839 1.00 94.00 135 CYS A N 1
ATOM 1060 C CA . CYS A 1 135 ? -6.365 -6.828 13.909 1.00 94.00 135 CYS A CA 1
ATOM 1061 C C . CYS A 1 135 ? -5.818 -7.918 14.846 1.00 94.00 135 CYS A C 1
ATOM 1063 O O . CYS A 1 135 ? -4.604 -7.981 15.062 1.00 94.00 135 CYS A O 1
ATOM 1065 N N . ASP A 1 136 ? -6.676 -8.787 15.386 1.00 92.38 136 ASP A N 1
ATOM 1066 C CA . ASP A 1 136 ? -6.346 -9.691 16.498 1.00 92.38 136 ASP A CA 1
ATOM 1067 C C . ASP A 1 136 ? -5.169 -10.614 16.174 1.00 92.38 136 ASP A C 1
ATOM 1069 O O . ASP A 1 136 ? -4.247 -10.784 16.975 1.00 92.38 136 ASP A O 1
ATOM 1073 N N . GLN A 1 137 ? -5.141 -11.150 14.951 1.00 91.75 137 GLN A N 1
ATOM 1074 C CA . GLN A 1 137 ? -4.054 -12.004 14.474 1.00 91.75 137 GLN A CA 1
ATOM 1075 C C . GLN A 1 137 ? -2.692 -11.290 14.513 1.00 91.75 137 GLN A C 1
ATOM 1077 O O . GLN A 1 137 ? -1.683 -11.899 14.874 1.00 91.75 137 GLN A O 1
ATOM 1082 N N . PHE A 1 138 ? -2.648 -10.006 14.155 1.00 92.62 138 PHE A N 1
ATOM 1083 C CA . PHE A 1 138 ? -1.412 -9.223 14.115 1.00 92.62 138 PHE A CA 1
ATOM 1084 C C . PHE A 1 138 ? -0.960 -8.812 15.521 1.00 92.62 138 PHE A C 1
ATOM 1086 O O . PHE A 1 138 ? 0.232 -8.869 15.828 1.00 92.62 138 PHE A O 1
ATOM 1093 N N . LEU A 1 139 ? -1.906 -8.475 16.403 1.00 90.06 139 LEU A N 1
ATOM 1094 C CA . LEU A 1 139 ? -1.626 -8.183 17.812 1.00 90.06 139 LEU A CA 1
ATOM 1095 C C . LEU A 1 139 ? -1.087 -9.421 18.546 1.00 90.06 139 LEU A C 1
ATOM 1097 O O . LEU A 1 139 ? -0.095 -9.331 19.270 1.00 90.06 139 LEU A O 1
ATOM 1101 N N . ALA A 1 140 ? -1.673 -10.596 18.298 1.00 88.56 140 ALA A N 1
ATOM 1102 C CA . ALA A 1 140 ? -1.219 -11.860 18.874 1.00 88.56 140 ALA A CA 1
ATOM 1103 C C . ALA A 1 140 ? 0.200 -12.243 18.417 1.00 88.56 140 ALA A C 1
ATOM 1105 O O . ALA A 1 140 ? 0.990 -12.755 19.211 1.00 88.56 140 ALA A O 1
ATOM 1106 N N . GLN A 1 141 ? 0.550 -11.976 17.153 1.00 84.81 141 GLN A N 1
ATOM 1107 C CA . GLN A 1 141 ? 1.909 -12.189 16.641 1.00 84.81 141 GLN A CA 1
ATOM 1108 C C . GLN A 1 141 ? 2.927 -11.246 17.291 1.00 84.81 141 GLN A C 1
ATOM 1110 O O . GLN A 1 141 ? 4.042 -11.669 17.577 1.00 84.81 141 GLN A O 1
ATOM 1115 N N . LYS A 1 142 ? 2.544 -9.994 17.571 1.00 79.62 142 LYS A N 1
ATOM 1116 C CA . LYS A 1 142 ? 3.400 -9.021 18.266 1.00 79.62 142 LYS A CA 1
ATOM 1117 C C . LYS A 1 142 ? 3.658 -9.397 19.729 1.00 79.62 142 LYS A C 1
ATOM 1119 O O . LYS A 1 142 ? 4.746 -9.147 20.238 1.00 79.62 142 LYS A O 1
ATOM 1124 N N . ALA A 1 143 ? 2.681 -10.015 20.396 1.00 74.25 143 ALA A N 1
ATOM 1125 C CA . ALA A 1 143 ? 2.788 -10.445 21.791 1.00 74.25 143 ALA A CA 1
ATOM 1126 C C . ALA A 1 143 ? 3.647 -11.709 21.998 1.00 74.25 143 ALA A C 1
ATOM 1128 O O . ALA A 1 143 ? 4.036 -11.998 23.127 1.00 74.25 143 ALA A O 1
ATOM 1129 N N . LYS A 1 144 ? 3.959 -12.461 20.933 1.00 68.56 144 LYS A N 1
ATOM 1130 C CA . LYS A 1 144 ? 4.880 -13.604 20.986 1.00 68.56 144 LYS A CA 1
ATOM 1131 C C . LYS A 1 144 ? 6.294 -13.141 20.610 1.00 68.56 144 LYS A C 1
ATOM 1133 O O . LYS A 1 144 ? 6.558 -12.931 19.424 1.00 68.56 144 LYS A O 1
ATOM 1138 N N . PRO A 1 145 ? 7.232 -12.989 21.562 1.00 46.94 145 PRO A N 1
ATOM 1139 C CA . PRO A 1 145 ? 8.610 -12.684 21.217 1.00 46.94 145 PRO A CA 1
ATOM 1140 C C . PRO A 1 145 ? 9.246 -13.927 20.579 1.00 46.94 145 PRO A C 1
ATOM 1142 O O . PRO A 1 145 ? 9.579 -14.884 21.265 1.00 46.94 145 PRO A O 1
ATOM 1145 N N . GLY A 1 146 ? 9.400 -13.904 19.252 1.00 55.62 146 GLY A N 1
ATOM 1146 C CA . GLY A 1 146 ? 10.261 -14.820 18.502 1.00 55.62 146 GLY A CA 1
ATOM 1147 C C . GLY A 1 146 ? 9.694 -16.218 18.222 1.00 55.62 146 GLY A C 1
ATOM 1148 O O . GLY A 1 146 ? 9.865 -17.141 19.006 1.00 55.62 146 GLY A O 1
ATOM 1149 N N . SER A 1 147 ? 9.159 -16.423 17.016 1.00 44.62 147 SER A N 1
ATOM 1150 C CA . SER A 1 147 ? 9.324 -17.706 16.318 1.00 44.62 147 SER A CA 1
ATOM 1151 C C . SER A 1 147 ? 9.284 -17.497 14.800 1.00 44.62 147 SER A C 1
ATOM 1153 O O . SER A 1 147 ? 8.242 -17.607 14.159 1.00 44.62 147 SER A O 1
ATOM 1155 N N . SER A 1 148 ? 10.435 -17.196 14.205 1.00 42.97 148 SER A N 1
ATOM 1156 C CA . SER A 1 148 ? 10.665 -17.495 12.789 1.00 42.97 148 SER A CA 1
ATOM 1157 C C . SER A 1 148 ? 12.037 -18.144 12.633 1.00 42.97 148 SER A C 1
ATOM 1159 O O . SER A 1 148 ? 13.009 -17.511 12.234 1.00 42.97 148 SER A O 1
ATOM 1161 N N . ALA A 1 149 ? 12.095 -19.415 13.012 1.00 47.62 149 ALA A N 1
ATOM 1162 C CA . ALA A 1 149 ? 13.027 -20.399 12.481 1.00 47.62 149 ALA A CA 1
ATOM 1163 C C . ALA A 1 149 ? 12.407 -21.775 12.760 1.00 47.62 149 ALA A C 1
ATOM 1165 O O . ALA A 1 149 ? 12.620 -22.354 13.821 1.00 47.62 149 ALA A O 1
ATOM 1166 N N . ALA A 1 150 ? 11.567 -22.261 11.845 1.00 35.66 150 ALA A N 1
ATOM 1167 C CA . ALA A 1 150 ? 11.253 -23.683 11.779 1.00 35.66 150 ALA A CA 1
ATOM 1168 C C . ALA A 1 150 ? 12.183 -24.279 10.721 1.00 35.66 150 ALA A C 1
ATOM 1170 O O . ALA A 1 150 ? 12.214 -23.822 9.579 1.00 35.66 150 ALA A O 1
ATOM 1171 N N . ALA A 1 151 ? 13.019 -25.195 11.196 1.00 35.19 151 ALA A N 1
ATOM 1172 C CA . ALA A 1 151 ? 14.180 -25.757 10.540 1.00 35.19 151 ALA A CA 1
ATOM 1173 C C . ALA A 1 151 ? 13.844 -26.520 9.253 1.00 35.19 151 ALA A C 1
ATOM 1175 O O . ALA A 1 151 ? 12.804 -27.167 9.143 1.00 35.19 151 ALA A O 1
ATOM 1176 N N . ALA A 1 152 ? 14.790 -26.477 8.314 1.00 41.66 152 ALA A N 1
ATOM 1177 C CA . ALA A 1 152 ? 14.905 -27.461 7.255 1.00 41.66 152 ALA A CA 1
ATOM 1178 C C . ALA A 1 152 ? 15.163 -28.836 7.890 1.00 41.66 152 ALA A C 1
ATOM 1180 O O . ALA A 1 152 ? 16.239 -29.078 8.434 1.00 41.66 152 ALA A O 1
ATOM 1181 N N . ASP A 1 153 ? 14.169 -29.717 7.832 1.00 34.22 153 ASP A N 1
ATOM 1182 C CA . ASP A 1 153 ? 14.356 -31.146 8.052 1.00 34.22 153 ASP A CA 1
ATOM 1183 C C . ASP A 1 153 ? 14.587 -31.796 6.684 1.00 34.22 153 ASP A C 1
ATOM 1185 O O . ASP A 1 153 ? 13.653 -32.201 5.994 1.00 34.22 153 ASP A O 1
ATOM 1189 N N . THR A 1 154 ? 15.850 -31.830 6.253 1.00 39.88 154 THR A N 1
ATOM 1190 C CA . THR A 1 154 ? 16.276 -32.765 5.210 1.00 39.88 154 THR A CA 1
ATOM 1191 C C . THR A 1 154 ? 16.862 -33.973 5.918 1.00 39.88 154 THR A C 1
ATOM 1193 O O . THR A 1 154 ? 18.048 -34.033 6.239 1.00 39.88 154 THR A O 1
ATOM 1196 N N . THR A 1 155 ? 15.982 -34.929 6.186 1.00 44.47 155 THR A N 1
ATOM 1197 C CA . THR A 1 155 ? 16.306 -36.270 6.651 1.00 44.47 155 THR A CA 1
ATOM 1198 C C . THR A 1 155 ? 17.316 -36.936 5.705 1.00 44.47 155 THR A C 1
ATOM 1200 O O . THR A 1 155 ? 16.995 -37.285 4.570 1.00 44.47 155 THR A O 1
ATOM 1203 N N . LEU A 1 156 ? 18.537 -37.155 6.198 1.00 42.25 156 LEU A N 1
ATOM 1204 C CA . LEU A 1 156 ? 19.461 -38.165 5.684 1.00 42.25 156 LEU A CA 1
ATOM 1205 C C . LEU A 1 156 ? 18.883 -39.553 6.001 1.00 42.25 156 LEU A C 1
ATOM 1207 O O . LEU A 1 156 ? 18.685 -39.895 7.168 1.00 42.25 156 LEU A O 1
ATOM 1211 N N . ARG A 1 157 ? 18.645 -40.371 4.974 1.00 45.59 157 ARG A N 1
ATOM 1212 C CA . ARG A 1 157 ? 18.511 -41.825 5.115 1.00 45.59 157 ARG A CA 1
ATOM 1213 C C . ARG A 1 157 ? 19.447 -42.512 4.124 1.00 45.59 157 ARG A C 1
ATOM 1215 O O . ARG A 1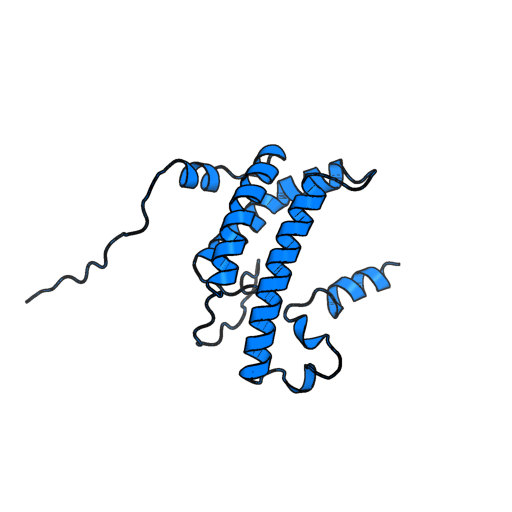 157 ? 19.162 -42.498 2.935 1.00 45.59 157 ARG A O 1
ATOM 1222 N N . LEU A 1 158 ? 20.500 -43.074 4.730 1.00 47.09 158 LEU A N 1
ATOM 1223 C CA . LEU A 1 158 ? 21.372 -44.197 4.349 1.00 47.09 158 LEU A CA 1
ATOM 1224 C C . LEU A 1 158 ? 21.989 -44.189 2.947 1.00 47.09 158 LEU A C 1
ATOM 1226 O O . LEU A 1 158 ? 21.271 -44.480 1.971 1.00 47.09 158 LEU A O 1
#

pLDDT: mean 85.53, std 18.74, range [34.22, 98.56]

Secondary structure (DSSP, 8-state):
-HHHHHHIIIIIS-S-GGGGSTTGGGGTTSHHHHHHHHHHHHHHHHHHHHHHHHHHHSPPTT-HHHHHHHHHHHHHHHHHHHHHHHTTPPTT---SSS-----SS--PPPHHHHHHHHHHHHHHHHHHHHTT---HHHHHHHHS--------------

Radius of gyration: 18.77 Å; Cα contacts (8 Å, |Δi|>4): 114; chains: 1; bounding box: 39×62×46 Å

InterPro domains:
  IP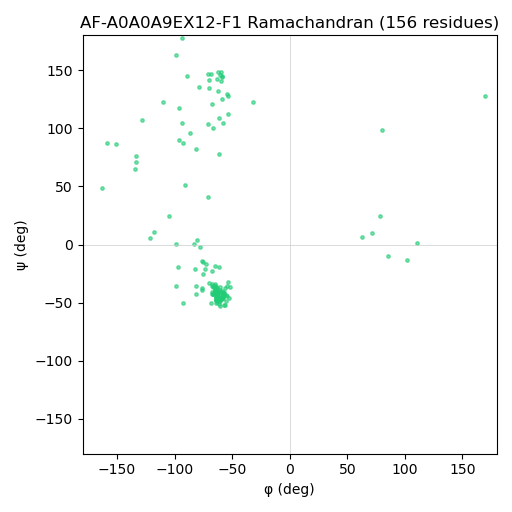R016135 Ubiquitin-conjugating enzyme/RWD-like [G3DSA:3.10.110.10] (1-134)

Organism: Arundo donax (NCBI:txid35708)

Nearest PDB structures (foldseek):
  8gxr-assembly2_B  TM=7.161E-01  e=3.585E-04  Trametes pubescens
  8gxr-assembly1_A  TM=7.573E-01  e=7.350E-04  Trametes pubescens

Mean predicted aligned error: 8.46 Å

Sequence (158 aa):
MLQVLVSIQALVLNAKPYFNEPGYVMHANTPHGEKKSLTYNEDTFLLSCRTMLYSLRNPPKNFEDFVAGHFRKCGRNILVACRAYLDGAQVGCLAKDGVQDVDEGDKSCSVRFKQSLKRLFEELLMEFTVKGADCDQFLAQKAKPGSSAAAADTTLRL